Protein AF-A0A9E2Z9H6-F1 (afdb_monomer_lite)

Foldseek 3Di:
DPDAFDWDWPDDDDAWTWIDTPQKIKIFGQDVVVVVQVVVLCVQQPDDDWDFPDDDPRITMTGHGDDDDQDDPPDDGPHDPVVVVVVVVSVVSRVPTDDD

Secondary structure (DSSP, 8-state):
---PPPEEEEEE-SSEEEEEETTEEEEEES-HHHHHHHHHHHHH-SS----EEEEETTEEEEEPPSS--S--TTS-----HHHHHHHHHHHHHHHTSPP-

Sequence (100 aa):
MAAVEQVEVVVAHSERATLRVGDVFLKIDADQTRTDVEVEAMAMAPIPTPEVLWRRPPVLALAALPGTALGRLGQPSTASAAAWAATGTAARILHDAPLP

pLDDT: mean 94.25, std 7.03, range [49.19, 98.56]

Radius of gyration: 15.92 Å; chains: 1; bounding box: 36×34×43 Å

Structure (mmCIF, N/CA/C/O backbone):
data_AF-A0A9E2Z9H6-F1
#
_entry.id   AF-A0A9E2Z9H6-F1
#
loop_
_atom_site.group_PDB
_atom_site.id
_atom_site.type_symbol
_atom_site.label_atom_id
_atom_site.label_a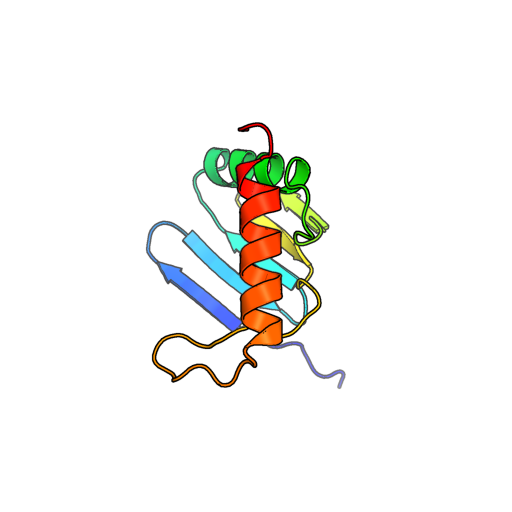lt_id
_atom_site.label_comp_id
_atom_site.label_asym_id
_atom_site.label_entity_id
_atom_site.label_seq_id
_atom_site.pdbx_PDB_ins_code
_atom_site.Cartn_x
_atom_site.Cartn_y
_atom_site.Cartn_z
_atom_site.occupancy
_atom_site.B_iso_or_equiv
_atom_site.auth_seq_id
_atom_site.auth_comp_id
_atom_site.auth_asym_id
_atom_site.auth_atom_id
_atom_site.pdbx_PDB_model_num
ATOM 1 N N . MET A 1 1 ? 5.396 -21.795 24.698 1.00 49.19 1 MET A N 1
ATOM 2 C CA . MET A 1 1 ? 4.630 -20.553 24.465 1.00 49.19 1 MET A CA 1
ATOM 3 C C . MET A 1 1 ? 4.831 -20.182 23.012 1.00 49.19 1 MET A C 1
ATOM 5 O O . MET A 1 1 ? 5.983 -20.056 22.619 1.00 49.19 1 MET A O 1
ATOM 9 N N . ALA A 1 2 ? 3.766 -20.110 22.211 1.00 57.41 2 ALA A N 1
ATOM 10 C CA . ALA A 1 2 ? 3.885 -19.574 20.857 1.00 57.41 2 ALA A CA 1
ATOM 11 C C . ALA A 1 2 ? 4.470 -18.156 20.951 1.00 57.41 2 ALA A C 1
ATOM 13 O O . ALA A 1 2 ? 4.106 -17.412 21.865 1.00 57.41 2 ALA A O 1
ATOM 14 N N . ALA A 1 3 ? 5.419 -17.822 20.077 1.00 73.50 3 ALA A N 1
ATOM 15 C CA . ALA A 1 3 ? 5.948 -16.470 20.003 1.00 73.50 3 ALA A CA 1
ATOM 16 C C . ALA A 1 3 ? 4.778 -15.536 19.673 1.00 73.50 3 ALA A C 1
ATOM 18 O O . ALA A 1 3 ? 4.153 -15.673 18.626 1.00 73.50 3 ALA A O 1
ATOM 19 N N . VAL A 1 4 ? 4.421 -14.665 20.614 1.00 79.44 4 VAL A N 1
ATOM 20 C CA . VAL A 1 4 ? 3.354 -13.684 20.412 1.00 79.44 4 VAL A CA 1
ATOM 21 C C . VAL A 1 4 ? 3.876 -12.662 19.410 1.00 79.44 4 VAL A C 1
ATOM 23 O O . VAL A 1 4 ? 4.970 -12.126 19.607 1.00 79.44 4 VAL A O 1
ATOM 26 N N . GLU A 1 5 ? 3.134 -12.414 18.334 1.00 87.25 5 GLU A N 1
ATOM 27 C CA . GLU A 1 5 ? 3.526 -11.398 17.360 1.00 87.25 5 GLU A CA 1
ATOM 28 C C . GLU A 1 5 ? 3.529 -10.020 18.024 1.00 87.25 5 GLU A C 1
ATOM 30 O O . GLU A 1 5 ? 2.576 -9.635 18.706 1.00 87.25 5 GLU A O 1
ATOM 35 N N . GLN A 1 6 ? 4.630 -9.287 17.857 1.00 91.69 6 GLN A N 1
ATOM 36 C CA . GLN A 1 6 ? 4.733 -7.935 18.386 1.00 91.69 6 GLN A CA 1
ATOM 37 C C . GLN A 1 6 ? 3.867 -6.985 17.562 1.00 91.69 6 GLN A C 1
ATOM 39 O O . GLN A 1 6 ? 3.791 -7.092 16.338 1.00 91.69 6 GLN A O 1
ATOM 44 N N . VAL A 1 7 ? 3.248 -6.033 18.258 1.00 96.50 7 VAL A N 1
ATOM 45 C CA . VAL A 1 7 ? 2.552 -4.910 17.634 1.00 96.50 7 VAL A CA 1
ATOM 46 C C . VAL A 1 7 ? 3.551 -3.772 17.463 1.00 96.50 7 VAL A C 1
ATOM 48 O O . VAL A 1 7 ? 4.039 -3.215 18.446 1.00 96.50 7 VAL A O 1
ATOM 51 N N . GLU A 1 8 ? 3.846 -3.421 16.219 1.00 97.25 8 GLU A N 1
ATOM 52 C CA . GLU A 1 8 ? 4.712 -2.302 15.856 1.00 97.25 8 GLU A CA 1
ATOM 53 C C . GLU A 1 8 ? 3.864 -1.087 15.462 1.00 97.25 8 GLU A C 1
ATOM 55 O O . GLU A 1 8 ? 2.943 -1.185 14.650 1.00 97.25 8 GLU A O 1
ATOM 60 N N . VAL A 1 9 ? 4.188 0.083 16.017 1.00 97.38 9 VAL A N 1
ATOM 61 C CA . VAL A 1 9 ? 3.618 1.363 15.576 1.00 97.38 9 VAL A CA 1
ATOM 62 C C . VAL A 1 9 ? 4.491 1.903 14.446 1.00 97.38 9 VAL A C 1
ATOM 64 O O . VAL A 1 9 ? 5.583 2.405 14.695 1.00 97.38 9 VAL A O 1
ATOM 67 N N . VAL A 1 10 ? 4.009 1.806 13.206 1.00 95.44 10 VAL A N 1
ATOM 68 C CA . VAL A 1 10 ? 4.747 2.259 12.014 1.00 95.44 10 VAL A CA 1
ATOM 69 C C . VAL A 1 10 ? 4.649 3.778 11.870 1.00 95.44 10 VAL A C 1
ATOM 71 O O . VAL A 1 10 ? 5.639 4.456 11.610 1.00 95.44 10 VAL A O 1
ATOM 74 N N . VAL A 1 11 ? 3.442 4.320 12.052 1.00 95.12 11 VAL A N 1
ATOM 75 C CA . VAL A 1 11 ? 3.146 5.760 12.037 1.00 95.12 11 VAL A CA 1
ATOM 76 C C . VAL A 1 11 ? 2.049 6.037 13.058 1.00 95.12 11 VAL A C 1
ATOM 78 O O . VAL A 1 11 ? 1.085 5.279 13.139 1.00 95.12 11 VAL A O 1
ATOM 81 N N . ALA A 1 12 ? 2.156 7.136 13.803 1.00 96.44 12 ALA A N 1
ATOM 82 C CA . ALA A 1 12 ? 1.076 7.631 14.650 1.00 96.44 12 ALA A CA 1
ATOM 83 C C . ALA A 1 12 ? 1.109 9.159 14.730 1.00 96.44 12 ALA A C 1
ATOM 85 O O . ALA A 1 12 ? 2.128 9.751 15.084 1.00 96.44 12 ALA A O 1
ATOM 86 N N . HIS A 1 13 ? -0.016 9.792 14.414 1.00 94.81 13 HIS A N 1
ATOM 87 C CA . HIS A 1 13 ? -0.248 11.216 14.640 1.00 94.81 13 HIS A CA 1
ATOM 88 C C . HIS A 1 13 ? -1.746 11.480 14.848 1.00 94.81 13 HIS A C 1
ATOM 90 O O . HIS A 1 13 ? -2.555 10.557 14.851 1.00 94.81 13 HIS A O 1
ATOM 96 N N . SER A 1 14 ? -2.124 12.745 15.040 1.00 94.31 14 SER A N 1
ATOM 97 C CA . SER A 1 14 ? -3.487 13.144 15.423 1.00 94.31 14 SER A CA 1
ATOM 98 C C . SER A 1 14 ? -4.586 12.768 14.426 1.00 94.31 14 SER A C 1
ATOM 100 O O . SER A 1 14 ? -5.744 12.712 14.820 1.00 94.31 14 SER A O 1
ATOM 102 N N . GLU A 1 15 ? -4.254 12.531 13.156 1.00 92.50 15 GLU A N 1
ATOM 103 C CA . GLU A 1 15 ? -5.257 12.169 12.148 1.00 92.50 15 GLU A CA 1
ATOM 104 C C . GLU A 1 15 ? -5.396 10.660 11.947 1.00 92.50 15 GLU A C 1
ATOM 106 O O . GLU A 1 15 ? -6.490 10.189 11.652 1.00 92.50 15 GLU A O 1
ATOM 111 N N . ARG A 1 16 ? -4.290 9.908 12.035 1.00 95.88 16 ARG A N 1
ATOM 112 C CA . ARG A 1 16 ? -4.257 8.485 11.682 1.00 95.88 16 ARG A CA 1
ATOM 113 C C . ARG A 1 16 ? -3.082 7.756 12.320 1.00 95.88 16 ARG A C 1
ATOM 115 O O . ARG A 1 16 ? -2.069 8.358 12.693 1.00 95.88 16 ARG A O 1
ATOM 122 N N . ALA A 1 17 ? -3.210 6.439 12.382 1.00 97.88 17 ALA A N 1
ATOM 123 C CA . ALA A 1 17 ? -2.146 5.546 12.812 1.00 97.88 17 ALA A CA 1
ATOM 124 C C . ALA A 1 17 ? -2.066 4.314 11.908 1.00 97.88 17 ALA A C 1
ATOM 126 O O . ALA A 1 17 ? -3.083 3.820 11.427 1.00 97.88 17 ALA A O 1
ATOM 127 N N . THR A 1 18 ? -0.855 3.798 11.720 1.00 97.94 18 THR A N 1
ATOM 128 C CA . THR A 1 18 ? -0.609 2.513 11.066 1.00 97.94 18 THR A CA 1
ATOM 129 C C . THR A 1 18 ? 0.105 1.597 12.042 1.00 97.94 18 THR A C 1
ATOM 131 O O . THR A 1 18 ? 1.190 1.928 12.528 1.00 97.94 18 THR A O 1
ATOM 134 N N . LEU A 1 19 ? -0.493 0.440 12.308 1.00 98.12 19 LEU A N 1
ATOM 135 C CA . LEU A 1 19 ? 0.100 -0.628 13.106 1.00 98.12 19 LEU A CA 1
ATOM 136 C C . LEU A 1 19 ? 0.525 -1.778 12.197 1.00 98.12 19 LEU A C 1
ATOM 138 O O . LEU A 1 19 ? -0.114 -2.023 11.1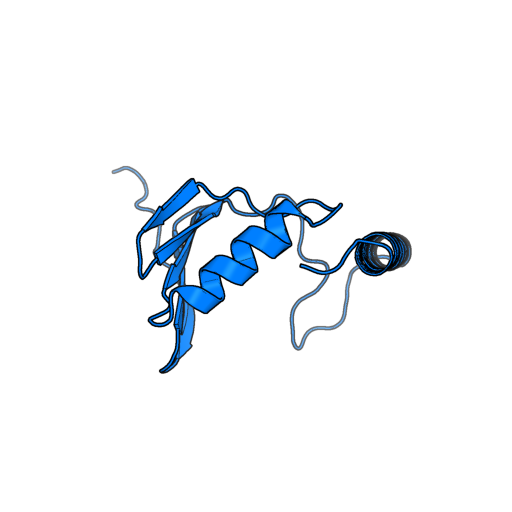74 1.00 98.12 19 LEU A O 1
ATOM 142 N N . ARG A 1 20 ? 1.559 -2.512 12.594 1.00 97.69 20 ARG A N 1
ATOM 143 C CA . ARG A 1 20 ? 1.943 -3.787 11.990 1.00 97.69 20 ARG A CA 1
ATOM 144 C C . ARG A 1 20 ? 1.891 -4.887 13.047 1.00 97.69 20 ARG A C 1
ATOM 146 O O . ARG A 1 20 ? 2.404 -4.707 14.148 1.00 97.69 20 ARG A O 1
ATOM 153 N N . VAL A 1 21 ? 1.281 -6.017 12.705 1.00 97.06 21 VAL A N 1
ATOM 154 C CA . VAL A 1 21 ? 1.267 -7.245 13.512 1.00 97.06 21 VAL A CA 1
ATOM 155 C C . VAL A 1 21 ? 1.606 -8.396 12.574 1.00 97.06 21 VAL A C 1
ATOM 157 O O . VAL A 1 21 ? 0.833 -8.682 11.661 1.00 97.06 21 VAL A O 1
ATOM 160 N N . GLY A 1 22 ? 2.804 -8.967 12.721 1.00 95.06 22 GLY A N 1
ATOM 161 C CA . GLY A 1 22 ? 3.313 -9.965 11.777 1.00 95.06 22 GLY A CA 1
ATOM 162 C C . GLY A 1 22 ? 3.352 -9.414 10.349 1.00 95.06 22 GLY A C 1
ATOM 163 O O . GLY A 1 22 ? 4.036 -8.424 10.077 1.00 95.06 22 GLY A O 1
ATOM 164 N N . ASP A 1 23 ? 2.583 -10.025 9.450 1.00 95.12 23 ASP A N 1
ATOM 165 C CA . ASP A 1 23 ? 2.440 -9.613 8.047 1.00 95.12 23 ASP A CA 1
ATOM 166 C C . ASP A 1 23 ? 1.120 -8.883 7.757 1.00 95.12 23 ASP A C 1
ATOM 168 O O . ASP A 1 23 ? 0.698 -8.779 6.608 1.00 95.12 23 ASP A O 1
ATOM 172 N N . VAL A 1 24 ? 0.466 -8.345 8.788 1.00 97.88 24 VAL A N 1
ATOM 173 C CA . VAL A 1 24 ? -0.753 -7.539 8.658 1.00 97.88 24 VAL A CA 1
ATOM 174 C C . VAL A 1 24 ? -0.466 -6.089 9.020 1.00 97.88 24 VAL A C 1
ATOM 176 O O . VAL A 1 24 ? 0.114 -5.795 10.066 1.00 97.88 24 VAL A O 1
ATOM 179 N N . PHE A 1 25 ? -0.932 -5.173 8.176 1.00 98.25 25 PHE A N 1
ATOM 180 C CA . PHE A 1 25 ? -0.941 -3.739 8.438 1.00 98.25 25 PHE A CA 1
ATOM 181 C C . PHE A 1 25 ? -2.364 -3.272 8.734 1.00 98.25 25 PHE A C 1
ATOM 183 O O . PHE A 1 25 ? -3.287 -3.557 7.975 1.00 98.25 25 PHE A O 1
ATOM 190 N N . LEU A 1 26 ? -2.540 -2.527 9.824 1.00 98.31 26 LEU A N 1
ATOM 191 C CA . LEU A 1 26 ? -3.808 -1.912 10.211 1.00 98.31 26 LEU A CA 1
ATOM 192 C C . LEU A 1 26 ? -3.692 -0.401 10.062 1.00 98.31 26 LEU A C 1
ATOM 194 O O . LEU A 1 26 ? -2.950 0.233 10.810 1.00 98.31 26 LEU A O 1
ATOM 198 N N . LYS A 1 27 ? -4.436 0.173 9.120 1.00 98.12 27 LYS A N 1
ATOM 199 C CA . LYS A 1 27 ? -4.570 1.621 8.955 1.00 98.12 27 LYS A CA 1
ATOM 200 C C . LYS A 1 27 ? -5.818 2.086 9.690 1.00 98.12 27 LYS A C 1
ATOM 202 O O . LYS A 1 27 ? -6.919 1.670 9.346 1.00 98.12 27 LYS A O 1
ATOM 207 N N . ILE A 1 28 ? -5.634 2.922 10.702 1.00 98.00 28 ILE A N 1
ATOM 208 C CA . ILE A 1 28 ? -6.696 3.509 11.519 1.00 98.00 28 ILE A CA 1
ATOM 209 C C . ILE A 1 28 ? -6.851 4.965 11.092 1.00 98.00 28 ILE A C 1
ATOM 211 O O . ILE A 1 28 ? -5.932 5.758 11.300 1.00 98.00 28 ILE A O 1
ATOM 215 N N . ASP A 1 29 ? -7.997 5.310 10.515 1.00 96.94 29 ASP A N 1
ATOM 216 C CA . ASP A 1 29 ? -8.321 6.669 10.074 1.00 96.94 29 ASP A CA 1
ATOM 217 C C . ASP A 1 29 ? -9.757 7.014 10.492 1.00 96.94 29 ASP A C 1
ATOM 219 O O . ASP A 1 29 ? -10.682 6.223 10.304 1.00 96.94 29 ASP A O 1
ATOM 223 N N . ALA A 1 30 ? -9.946 8.184 11.107 1.00 94.69 30 ALA A N 1
ATOM 224 C CA . ALA A 1 30 ? -11.267 8.637 11.542 1.00 94.69 30 ALA A CA 1
ATOM 225 C C . ALA A 1 30 ? -12.165 9.041 10.360 1.00 94.69 30 ALA A C 1
ATOM 227 O O . ALA A 1 30 ? -13.390 9.038 10.491 1.00 94.69 30 ALA A O 1
ATOM 228 N N . ASP A 1 31 ? -11.566 9.377 9.216 1.00 95.56 31 ASP A N 1
ATOM 229 C CA . ASP A 1 31 ? -12.265 9.728 7.990 1.00 95.56 31 ASP A CA 1
ATOM 230 C C . ASP A 1 31 ? -12.297 8.528 7.033 1.00 95.56 31 ASP A C 1
ATOM 232 O O . ASP A 1 31 ? -11.351 8.228 6.298 1.00 95.56 31 ASP A O 1
ATOM 236 N N . GLN A 1 32 ? -13.438 7.841 7.033 1.00 94.31 32 GLN A N 1
ATOM 237 C CA . GLN A 1 32 ? -13.668 6.654 6.217 1.00 94.31 32 GLN A CA 1
ATOM 238 C C . GLN A 1 32 ? -13.479 6.935 4.716 1.00 94.31 32 GLN A C 1
ATOM 240 O O . GLN A 1 32 ? -12.919 6.092 4.016 1.00 94.31 32 GLN A O 1
ATOM 245 N N . THR A 1 33 ? -13.819 8.138 4.242 1.00 95.62 33 THR A N 1
ATOM 246 C CA . THR A 1 33 ? -13.742 8.486 2.813 1.00 95.62 33 THR A CA 1
ATOM 247 C C . THR A 1 33 ? -12.319 8.389 2.256 1.00 95.62 33 THR A C 1
ATOM 249 O O . THR A 1 3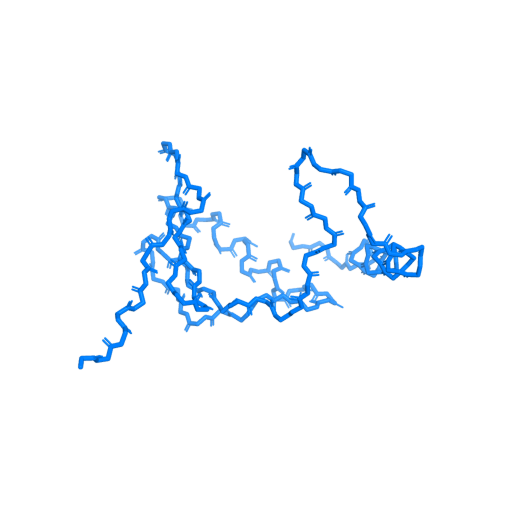3 ? -12.122 8.017 1.102 1.00 95.62 33 THR A O 1
ATOM 252 N N . ARG A 1 34 ? -11.298 8.624 3.091 1.00 95.25 34 ARG A N 1
ATOM 253 C CA . ARG A 1 34 ? -9.885 8.505 2.698 1.00 95.25 34 ARG A CA 1
ATOM 254 C C . ARG A 1 34 ? -9.494 7.061 2.404 1.00 95.25 34 ARG A C 1
ATOM 256 O O . ARG A 1 34 ? -8.780 6.800 1.441 1.00 95.25 34 ARG A O 1
ATOM 263 N N . THR A 1 35 ? -9.969 6.122 3.223 1.00 95.56 35 THR A N 1
ATOM 264 C CA . THR A 1 35 ? -9.695 4.687 3.021 1.00 95.56 35 THR A CA 1
ATOM 265 C C . THR A 1 35 ? -10.616 4.055 1.975 1.00 95.56 35 THR A C 1
ATOM 267 O O . THR A 1 35 ? -10.275 3.011 1.429 1.00 95.56 35 THR A O 1
ATOM 270 N N . ASP A 1 36 ? -11.759 4.677 1.660 1.00 94.94 36 ASP A N 1
ATOM 271 C CA . ASP A 1 36 ? -12.563 4.348 0.476 1.00 94.94 36 ASP A CA 1
ATOM 272 C C . ASP A 1 36 ? -11.783 4.614 -0.812 1.00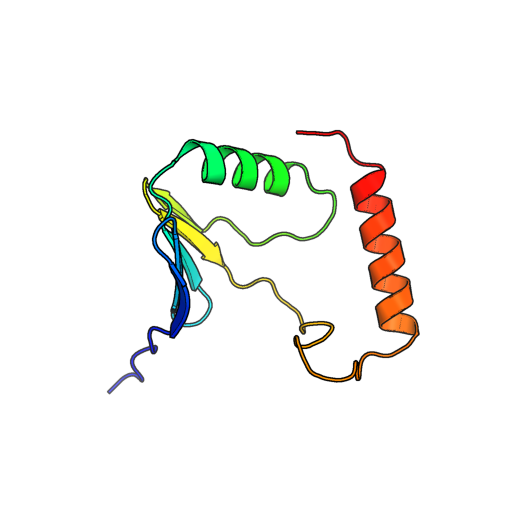 94.94 36 ASP A C 1
ATOM 274 O O . ASP A 1 36 ? -11.546 3.680 -1.577 1.00 94.94 36 ASP A O 1
ATOM 278 N N . VAL A 1 37 ? -11.316 5.856 -0.989 1.00 95.88 37 VAL A N 1
ATOM 279 C CA . VAL A 1 37 ? -10.539 6.275 -2.168 1.00 95.88 37 VAL A CA 1
ATOM 280 C C . VAL A 1 37 ? -9.260 5.450 -2.313 1.00 95.88 37 VAL A C 1
ATOM 282 O O . VAL A 1 37 ? -8.887 5.070 -3.418 1.00 95.88 37 VAL A O 1
ATOM 285 N N . GLU A 1 38 ? -8.587 5.131 -1.205 1.00 95.62 38 GLU A N 1
ATOM 286 C CA . GLU A 1 38 ? -7.397 4.278 -1.241 1.00 95.62 38 GLU A CA 1
ATOM 287 C C . GLU A 1 38 ? -7.696 2.874 -1.782 1.00 95.62 38 GLU A C 1
ATOM 289 O O . GLU A 1 38 ? -6.957 2.377 -2.628 1.00 95.62 38 GLU A O 1
ATOM 294 N N . VAL A 1 39 ? -8.774 2.238 -1.317 1.00 96.75 39 VAL A N 1
ATOM 295 C CA . VAL A 1 39 ? -9.154 0.889 -1.763 1.00 96.75 39 VAL A CA 1
ATOM 296 C C . VAL A 1 39 ? -9.578 0.893 -3.233 1.00 96.75 39 VAL A C 1
ATOM 298 O O . VAL A 1 39 ? -9.215 -0.024 -3.966 1.00 96.75 39 VAL A O 1
ATOM 301 N N . GLU A 1 40 ? -10.300 1.923 -3.678 1.00 96.00 40 GLU A N 1
ATOM 302 C CA . GLU A 1 40 ? -10.673 2.096 -5.086 1.00 96.00 40 GLU A CA 1
ATOM 303 C C . GLU A 1 40 ? -9.438 2.276 -5.977 1.00 96.00 40 GLU A C 1
ATOM 305 O O . GLU A 1 40 ? -9.261 1.541 -6.950 1.00 96.00 40 GLU A O 1
ATOM 310 N N . ALA A 1 41 ? -8.515 3.159 -5.585 1.00 95.75 41 ALA A N 1
ATOM 311 C CA . ALA A 1 41 ? -7.260 3.358 -6.300 1.00 95.75 41 ALA A CA 1
ATOM 312 C C . ALA A 1 41 ? -6.415 2.074 -6.356 1.00 95.75 41 ALA A C 1
ATOM 314 O O . ALA A 1 41 ? -5.838 1.761 -7.397 1.00 95.75 41 ALA A O 1
ATOM 315 N N . MET A 1 42 ? -6.366 1.300 -5.264 1.00 96.00 42 MET A N 1
ATOM 316 C CA . MET A 1 42 ? -5.685 0.003 -5.240 1.00 96.00 42 MET A CA 1
ATOM 317 C C . MET A 1 42 ? -6.321 -1.001 -6.207 1.00 96.00 42 MET A C 1
ATOM 319 O O . MET A 1 42 ? -5.600 -1.710 -6.901 1.00 96.00 42 MET A O 1
ATOM 323 N N . ALA A 1 43 ? -7.653 -1.044 -6.288 1.00 94.81 43 ALA A N 1
ATOM 324 C CA . ALA A 1 43 ? -8.367 -1.945 -7.191 1.00 94.81 43 ALA A CA 1
ATOM 325 C C . ALA A 1 43 ? -8.164 -1.591 -8.676 1.00 94.81 43 ALA A C 1
ATOM 327 O O . ALA A 1 43 ? -8.221 -2.474 -9.532 1.00 94.81 43 ALA A O 1
ATOM 328 N N . MET A 1 44 ? -7.924 -0.314 -8.982 1.00 94.81 44 MET A N 1
ATOM 329 C CA . MET A 1 44 ? -7.678 0.174 -10.342 1.00 94.81 44 MET A CA 1
ATOM 330 C C . MET A 1 44 ? -6.210 0.0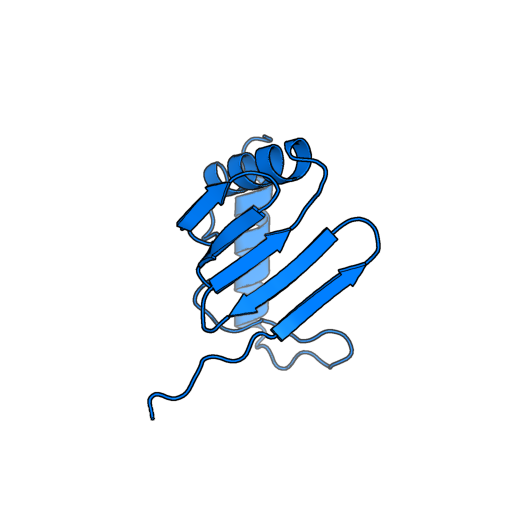86 -10.772 1.00 94.81 44 MET A C 1
ATOM 332 O O . MET A 1 44 ? -5.920 0.118 -11.970 1.00 94.81 44 MET A O 1
ATOM 336 N N . ALA A 1 45 ? -5.276 -0.005 -9.823 1.00 95.69 45 ALA A N 1
ATOM 337 C CA . ALA A 1 45 ? -3.851 0.042 -10.111 1.00 95.69 45 ALA A CA 1
ATOM 338 C C . ALA A 1 45 ? -3.404 -1.158 -10.980 1.00 95.69 45 ALA A C 1
ATOM 340 O O . ALA A 1 45 ? -3.558 -2.312 -10.579 1.00 95.69 45 ALA A O 1
ATOM 341 N N . PRO A 1 46 ? -2.755 -0.929 -12.138 1.00 95.81 46 PRO A N 1
ATOM 342 C CA . PRO A 1 46 ? -2.251 -1.994 -13.018 1.00 95.81 46 PRO A CA 1
ATOM 343 C C . PRO A 1 46 ? -0.918 -2.602 -12.538 1.00 95.81 46 PRO A C 1
ATOM 345 O O . PRO A 1 46 ? -0.134 -3.128 -13.329 1.00 95.81 46 PRO A O 1
ATOM 348 N N . ILE A 1 47 ? -0.623 -2.490 -11.244 1.00 94.94 47 ILE A N 1
ATOM 349 C CA . ILE A 1 47 ? 0.593 -2.981 -10.594 1.00 94.94 47 ILE A CA 1
ATOM 350 C C . ILE A 1 47 ? 0.215 -3.642 -9.262 1.00 94.94 47 ILE A C 1
ATOM 352 O O . ILE A 1 47 ? -0.830 -3.310 -8.708 1.00 94.94 47 ILE A O 1
ATOM 356 N N . PRO A 1 48 ? 1.037 -4.556 -8.716 1.00 95.56 48 PRO A N 1
ATOM 357 C CA . PRO A 1 48 ? 0.713 -5.214 -7.455 1.00 95.56 48 PRO A CA 1
ATOM 358 C C . PRO A 1 48 ? 0.487 -4.218 -6.310 1.00 95.56 48 PRO A C 1
ATOM 360 O O . PRO A 1 48 ? 1.364 -3.413 -5.992 1.00 95.56 48 PRO A O 1
ATOM 363 N N . THR A 1 49 ? -0.668 -4.327 -5.658 1.00 96.75 49 THR A N 1
ATOM 364 C CA . THR A 1 49 ? -1.008 -3.632 -4.411 1.00 96.75 49 THR A CA 1
ATOM 365 C C . THR A 1 49 ? -1.238 -4.646 -3.289 1.00 96.75 49 THR A C 1
ATOM 367 O O . THR A 1 49 ? -1.449 -5.828 -3.568 1.00 96.75 49 THR A O 1
ATOM 370 N N . PRO A 1 50 ? -1.195 -4.227 -2.011 1.00 97.75 50 PRO A N 1
ATOM 371 C CA . PRO A 1 50 ? -1.575 -5.090 -0.896 1.00 97.75 50 PRO A CA 1
ATOM 372 C C . PRO A 1 50 ? -2.970 -5.710 -1.064 1.00 97.75 50 PRO A C 1
ATOM 374 O O . PRO A 1 50 ? -3.882 -5.061 -1.577 1.00 97.75 50 PRO A O 1
ATOM 377 N N . GLU A 1 51 ? -3.156 -6.937 -0.575 1.00 97.75 51 GLU A N 1
ATOM 378 C CA . GLU A 1 51 ? -4.485 -7.542 -0.448 1.00 97.75 51 GLU A CA 1
ATOM 379 C C . GLU A 1 51 ? -5.263 -6.867 0.689 1.00 97.75 51 GLU A C 1
ATOM 381 O O . GLU A 1 51 ? -4.729 -6.678 1.785 1.00 97.75 51 GLU A O 1
ATOM 386 N N . VAL A 1 52 ? -6.533 -6.534 0.446 1.00 98.25 52 VAL A N 1
ATOM 387 C CA . VAL A 1 52 ? -7.452 -6.068 1.492 1.00 98.25 52 VAL A CA 1
ATOM 388 C C . VAL A 1 52 ? -8.008 -7.281 2.233 1.00 98.25 52 VAL A C 1
ATOM 390 O O . VAL A 1 52 ? -8.860 -7.992 1.710 1.00 98.25 52 VAL A O 1
ATOM 393 N N . LEU A 1 53 ? -7.557 -7.496 3.469 1.00 98.38 53 LEU A N 1
ATOM 394 C CA . LEU A 1 53 ? -7.998 -8.625 4.297 1.00 98.38 53 LEU A CA 1
ATOM 395 C C . LEU A 1 53 ? -9.402 -8.393 4.855 1.00 98.38 53 LEU A C 1
ATOM 397 O O . LEU A 1 53 ? -10.247 -9.285 4.863 1.00 98.38 53 LEU A O 1
ATOM 401 N N . TRP A 1 54 ? -9.643 -7.181 5.353 1.00 98.06 54 TRP A N 1
ATOM 402 C CA . TRP A 1 54 ? -10.957 -6.731 5.788 1.00 98.06 54 TRP A CA 1
ATOM 403 C C . TRP A 1 54 ? -10.994 -5.208 5.893 1.00 98.06 54 TRP A C 1
ATOM 405 O O . TRP A 1 54 ? -9.971 -4.534 6.034 1.00 98.06 54 TRP A O 1
ATOM 415 N N . ARG A 1 55 ? -12.209 -4.662 5.863 1.00 96.12 55 ARG A N 1
ATOM 416 C CA . ARG A 1 55 ? -12.466 -3.232 6.015 1.00 96.12 55 ARG A CA 1
ATOM 417 C C . ARG A 1 55 ? -13.642 -3.023 6.953 1.00 96.12 55 ARG A C 1
ATOM 419 O O . ARG A 1 55 ? -14.763 -3.431 6.656 1.00 96.12 55 ARG A O 1
ATOM 426 N N . ARG A 1 56 ? -13.378 -2.411 8.104 1.00 96.12 56 ARG A N 1
ATOM 427 C CA . ARG A 1 56 ? -14.393 -2.084 9.106 1.00 96.12 56 ARG A CA 1
ATOM 428 C C . ARG A 1 56 ? -14.035 -0.737 9.727 1.00 96.12 56 ARG A C 1
ATOM 430 O O . ARG A 1 56 ? -13.092 -0.714 10.517 1.00 96.12 56 ARG A O 1
ATOM 437 N N . PRO A 1 57 ? -14.779 0.348 9.429 1.00 95.25 57 PRO A N 1
ATOM 438 C CA . PRO A 1 57 ? -14.484 1.672 9.966 1.00 95.25 57 PRO A CA 1
ATOM 439 C C . PRO A 1 57 ? -14.255 1.627 11.489 1.00 95.25 57 PRO A C 1
ATOM 441 O O . PRO A 1 57 ? -15.043 0.980 12.192 1.00 95.25 57 PRO A O 1
ATOM 444 N N . PRO A 1 58 ? -13.192 2.269 12.013 1.00 95.69 58 PRO A N 1
ATOM 445 C CA . PRO A 1 58 ? -12.244 3.163 11.324 1.00 95.69 58 PRO A CA 1
ATOM 446 C C . PRO A 1 58 ? -10.998 2.460 10.740 1.00 95.69 58 PRO A C 1
ATOM 448 O O . PRO A 1 58 ? -9.979 3.106 10.506 1.00 95.69 58 PRO A O 1
ATOM 451 N N . VAL A 1 59 ? -11.018 1.133 10.585 1.00 98.06 59 VAL A N 1
ATOM 452 C CA . VAL A 1 59 ? -9.821 0.333 10.293 1.00 98.06 59 VAL A CA 1
ATOM 453 C C . VAL A 1 59 ? -9.888 -0.357 8.928 1.00 98.06 59 VAL A C 1
ATOM 455 O O . VAL A 1 59 ? -10.847 -1.061 8.597 1.00 98.06 59 VAL A O 1
ATOM 458 N N . LEU A 1 60 ? -8.815 -0.195 8.156 1.00 98.50 60 LEU A N 1
ATOM 459 C CA . LEU A 1 60 ? -8.507 -0.957 6.949 1.00 98.50 60 LEU A CA 1
ATOM 460 C C . LEU A 1 60 ? -7.342 -1.907 7.252 1.00 98.50 60 LEU A C 1
ATOM 462 O O . LEU A 1 60 ? -6.277 -1.456 7.677 1.00 98.50 60 LEU A O 1
ATOM 466 N N . ALA A 1 61 ? -7.538 -3.207 7.031 1.00 98.44 61 ALA A N 1
ATOM 467 C CA . ALA A 1 61 ? -6.499 -4.214 7.207 1.00 98.44 61 ALA A CA 1
ATOM 468 C C . ALA A 1 61 ? -5.972 -4.713 5.865 1.00 98.44 61 ALA A C 1
ATOM 470 O O . ALA A 1 61 ? -6.741 -5.152 5.007 1.00 98.44 61 ALA A O 1
ATOM 471 N N . LEU A 1 62 ? -4.651 -4.676 5.720 1.00 98.56 62 LEU A N 1
ATOM 472 C CA . LEU A 1 62 ? -3.933 -5.041 4.508 1.00 98.56 62 LEU A CA 1
ATOM 473 C C . LEU A 1 62 ? -2.915 -6.144 4.799 1.00 98.56 62 LEU A C 1
ATOM 475 O O . LEU A 1 62 ? -2.255 -6.121 5.840 1.00 98.56 62 LEU A O 1
ATOM 479 N N . ALA A 1 63 ? -2.749 -7.074 3.865 1.00 98.12 63 ALA A N 1
ATOM 480 C CA . ALA A 1 63 ? -1.619 -7.996 3.883 1.00 98.12 63 ALA A CA 1
ATOM 481 C C . ALA A 1 63 ? -0.313 -7.254 3.556 1.00 98.12 63 ALA A C 1
ATOM 483 O O . ALA A 1 63 ? -0.305 -6.268 2.816 1.00 98.12 63 ALA A O 1
ATOM 484 N N . ALA A 1 64 ? 0.816 -7.735 4.068 1.00 96.62 64 ALA A N 1
ATOM 485 C CA . ALA A 1 64 ? 2.125 -7.252 3.659 1.00 96.62 64 ALA A CA 1
ATOM 486 C C . ALA A 1 64 ? 2.320 -7.484 2.154 1.00 96.62 64 ALA A C 1
ATOM 488 O O . ALA A 1 64 ? 2.131 -8.594 1.655 1.00 96.62 64 ALA A O 1
ATOM 489 N N . LEU A 1 65 ? 2.724 -6.439 1.426 1.00 95.62 65 LEU A N 1
ATOM 490 C CA . LEU A 1 65 ? 3.062 -6.574 0.013 1.00 95.62 65 LEU A CA 1
ATOM 491 C C . LEU A 1 65 ? 4.366 -7.379 -0.122 1.00 95.62 65 LEU A C 1
ATOM 493 O O . LEU A 1 65 ? 5.383 -6.961 0.445 1.00 95.62 65 LEU A O 1
ATOM 497 N N . PRO A 1 66 ? 4.383 -8.494 -0.872 1.00 93.81 66 PRO A N 1
ATOM 498 C CA . PRO A 1 66 ? 5.602 -9.260 -1.073 1.00 93.81 66 PRO A CA 1
ATOM 499 C C . PRO A 1 66 ? 6.668 -8.442 -1.804 1.00 93.81 66 PRO A C 1
ATOM 501 O O . PRO A 1 66 ? 6.385 -7.757 -2.786 1.00 93.81 66 PRO A O 1
ATOM 504 N N . GLY A 1 67 ? 7.915 -8.558 -1.356 1.00 92.88 67 GLY A N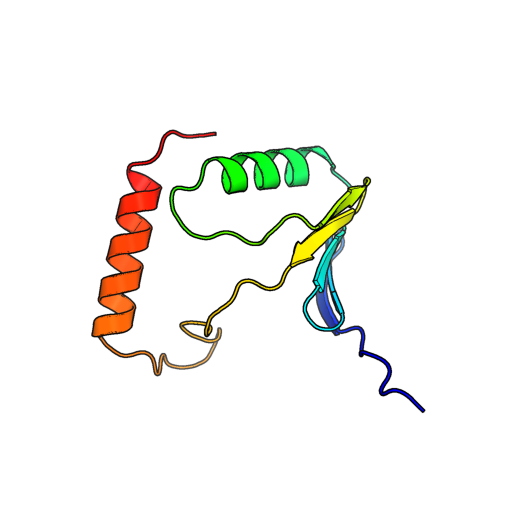 1
ATOM 505 C CA . GLY A 1 67 ? 9.063 -7.930 -2.002 1.00 92.88 67 GLY A CA 1
ATOM 506 C C . GLY A 1 67 ? 10.027 -7.293 -1.012 1.00 92.88 67 GLY A C 1
ATOM 507 O O . GLY A 1 67 ? 9.898 -7.426 0.205 1.00 92.88 67 GLY A O 1
ATOM 508 N N . THR A 1 68 ? 11.011 -6.587 -1.559 1.00 91.56 68 THR A N 1
ATOM 509 C CA . THR A 1 68 ? 12.037 -5.885 -0.785 1.00 91.56 68 THR A CA 1
ATOM 510 C C . THR A 1 68 ? 11.926 -4.395 -1.058 1.00 91.56 68 THR A C 1
ATOM 512 O O . THR A 1 68 ? 11.888 -3.978 -2.215 1.00 91.56 68 THR A O 1
ATOM 515 N N . ALA A 1 69 ? 11.900 -3.585 0.002 1.00 92.31 69 ALA A N 1
ATOM 516 C CA . ALA A 1 69 ? 11.898 -2.134 -0.130 1.00 92.31 69 ALA A CA 1
ATOM 517 C C . ALA A 1 69 ? 13.108 -1.662 -0.956 1.00 92.31 69 ALA A C 1
ATOM 519 O O . ALA A 1 69 ? 14.249 -2.017 -0.657 1.00 92.31 69 ALA A O 1
ATOM 520 N N . LEU A 1 70 ? 12.852 -0.833 -1.972 1.00 93.19 70 LEU A N 1
ATOM 521 C CA . LEU A 1 70 ? 13.874 -0.308 -2.886 1.00 93.19 70 LEU A CA 1
ATOM 522 C C . LEU A 1 70 ? 14.913 0.579 -2.173 1.00 93.19 70 LEU A C 1
ATOM 524 O O . LEU A 1 70 ? 16.053 0.690 -2.616 1.00 93.19 70 LEU A O 1
ATOM 528 N N . GLY A 1 71 ? 14.530 1.199 -1.056 1.00 91.44 71 GLY A N 1
ATOM 529 C CA . GLY A 1 71 ? 15.402 2.024 -0.227 1.00 91.44 71 GLY A CA 1
ATOM 530 C C . GLY A 1 71 ? 14.782 2.325 1.136 1.00 91.44 71 GLY A C 1
ATOM 531 O O . GLY A 1 71 ? 13.624 1.997 1.395 1.00 91.44 71 GLY A O 1
ATOM 532 N N . ARG A 1 72 ? 15.565 2.955 2.017 1.00 91.25 72 ARG A N 1
ATOM 533 C CA . ARG A 1 72 ? 15.114 3.447 3.327 1.00 91.25 72 ARG A CA 1
ATOM 534 C C . ARG A 1 72 ? 15.348 4.949 3.408 1.00 91.25 72 ARG A C 1
ATOM 536 O O . ARG A 1 72 ? 16.396 5.433 2.988 1.00 91.25 72 ARG A O 1
ATOM 543 N N . LEU A 1 73 ? 14.380 5.678 3.956 1.00 89.69 73 LEU A N 1
ATOM 544 C CA . LEU A 1 73 ? 14.492 7.125 4.120 1.00 89.69 73 LEU A CA 1
ATOM 545 C C . LEU A 1 73 ? 15.724 7.481 4.969 1.00 89.69 73 LEU A C 1
ATOM 547 O O . LEU A 1 73 ? 15.991 6.842 5.986 1.00 89.69 73 LEU A O 1
ATOM 551 N N . GLY A 1 74 ? 16.473 8.497 4.537 1.00 94.19 74 GLY A N 1
ATOM 552 C CA . GLY A 1 74 ? 17.691 8.950 5.214 1.00 94.19 74 GLY A CA 1
ATOM 553 C C . GLY A 1 74 ? 18.922 8.064 4.993 1.00 94.19 74 GLY A C 1
ATOM 554 O O . GLY A 1 74 ? 19.965 8.339 5.577 1.00 94.19 74 GLY A O 1
ATOM 555 N N . GLN A 1 75 ? 18.827 7.022 4.160 1.00 94.56 75 GLN A N 1
ATOM 556 C CA . GLN A 1 75 ? 19.942 6.137 3.817 1.00 94.56 75 GLN A CA 1
ATOM 557 C C . GLN A 1 75 ? 20.263 6.218 2.316 1.00 94.56 75 GLN A C 1
ATOM 559 O O . GLN A 1 75 ? 19.343 6.359 1.504 1.00 94.56 75 GLN A O 1
ATOM 564 N N . PRO A 1 76 ? 21.542 6.093 1.910 1.00 93.69 76 PRO A N 1
ATOM 565 C CA . PRO A 1 76 ? 21.892 5.923 0.504 1.00 93.69 76 PRO A CA 1
ATOM 566 C C . PRO A 1 76 ? 21.219 4.681 -0.100 1.00 93.69 76 PRO A C 1
ATOM 568 O O . PRO A 1 76 ? 21.105 3.641 0.550 1.00 93.69 76 PRO A O 1
ATOM 571 N N . SER A 1 77 ? 20.800 4.770 -1.365 1.00 92.25 77 SER A N 1
ATOM 572 C CA . SER A 1 77 ? 20.244 3.623 -2.092 1.00 92.25 77 SER A CA 1
ATOM 573 C C . SER A 1 77 ? 21.322 2.569 -2.353 1.00 92.25 77 SER A C 1
ATOM 575 O O . SER A 1 77 ? 22.333 2.865 -2.986 1.00 92.25 77 SER A O 1
ATOM 577 N N . THR A 1 78 ? 21.056 1.321 -1.965 1.00 93.75 78 THR A N 1
ATOM 578 C CA . THR A 1 78 ? 21.861 0.141 -2.334 1.00 93.75 78 THR A CA 1
ATOM 579 C C . THR A 1 78 ? 21.264 -0.648 -3.505 1.00 93.75 78 THR A C 1
ATOM 581 O O . THR A 1 78 ? 21.854 -1.632 -3.950 1.00 93.75 78 THR A O 1
ATOM 584 N N . ALA A 1 79 ? 20.098 -0.235 -4.018 1.00 95.25 79 ALA A N 1
ATOM 585 C CA . ALA A 1 79 ? 19.437 -0.885 -5.143 1.00 95.25 79 ALA A CA 1
ATOM 586 C C . ALA A 1 79 ? 20.229 -0.727 -6.452 1.00 95.25 79 ALA A C 1
ATOM 588 O O . ALA A 1 79 ? 20.847 0.306 -6.713 1.00 95.25 79 ALA A O 1
ATOM 589 N N . SER A 1 80 ? 20.183 -1.762 -7.292 1.00 96.19 80 SER A N 1
ATOM 590 C CA . SER A 1 80 ? 20.882 -1.785 -8.578 1.00 96.19 80 SER A CA 1
ATOM 591 C C . SER A 1 80 ? 20.238 -0.847 -9.604 1.00 96.19 80 SER A C 1
ATOM 593 O O . SER A 1 80 ? 19.054 -0.513 -9.522 1.00 96.19 80 SER A O 1
ATOM 595 N N . ALA A 1 81 ? 20.997 -0.478 -10.640 1.00 97.00 81 ALA A N 1
ATOM 596 C CA . ALA A 1 81 ? 20.463 0.288 -11.768 1.00 97.00 81 ALA A CA 1
ATOM 597 C C . ALA A 1 81 ? 19.278 -0.425 -12.453 1.00 97.00 81 ALA A C 1
ATOM 599 O O . ALA A 1 81 ? 18.315 0.222 -12.856 1.00 97.00 81 ALA A O 1
ATOM 600 N N . ALA A 1 82 ? 19.315 -1.760 -12.531 1.00 97.50 82 ALA A N 1
ATOM 601 C CA . ALA A 1 82 ? 18.222 -2.556 -13.085 1.00 97.50 82 ALA A CA 1
ATOM 602 C C . ALA A 1 82 ? 16.940 -2.458 -12.239 1.00 97.50 82 ALA A C 1
ATOM 604 O O . ALA A 1 82 ? 15.854 -2.326 -12.799 1.00 97.50 82 ALA A O 1
ATOM 605 N N . ALA A 1 83 ? 17.058 -2.459 -10.905 1.00 96.38 83 ALA A N 1
ATOM 606 C CA . ALA A 1 83 ? 15.911 -2.270 -10.018 1.00 96.38 83 ALA A CA 1
ATOM 607 C C . ALA A 1 83 ? 15.271 -0.887 -10.226 1.00 96.38 83 ALA A C 1
ATOM 609 O O . ALA A 1 83 ? 14.057 -0.785 -10.370 1.00 96.38 83 ALA A O 1
ATOM 610 N N . TRP A 1 84 ? 16.082 0.166 -10.351 1.00 96.56 84 TRP A N 1
ATOM 611 C CA . TRP A 1 84 ? 15.583 1.512 -10.651 1.00 96.56 84 TRP A CA 1
ATOM 612 C C . TRP A 1 84 ? 14.937 1.629 -12.040 1.00 96.56 84 TRP A C 1
ATOM 614 O O . TRP A 1 84 ? 13.916 2.303 -12.184 1.00 96.56 84 TRP A O 1
ATOM 624 N N . ALA A 1 85 ? 15.467 0.936 -13.052 1.00 98.06 85 ALA A N 1
ATOM 625 C CA . ALA A 1 85 ? 14.844 0.873 -14.376 1.00 98.06 85 ALA A CA 1
ATOM 626 C C . ALA A 1 85 ? 13.473 0.163 -14.344 1.00 98.06 85 ALA A C 1
ATOM 628 O O . ALA A 1 85 ? 12.526 0.609 -15.002 1.00 98.06 85 ALA A O 1
ATOM 629 N N . ALA A 1 86 ? 13.342 -0.903 -13.547 1.00 97.19 86 ALA A N 1
ATOM 630 C CA . ALA A 1 86 ? 12.069 -1.584 -13.323 1.00 97.19 86 ALA A CA 1
ATOM 631 C C . ALA A 1 86 ? 11.061 -0.674 -12.600 1.00 97.19 86 ALA A C 1
ATOM 633 O O . ALA A 1 86 ? 9.921 -0.560 -13.050 1.00 97.19 86 ALA A O 1
ATOM 634 N N . THR A 1 87 ? 11.490 0.063 -11.569 1.00 96.44 87 THR A N 1
ATOM 635 C CA . THR A 1 87 ? 10.659 1.070 -10.884 1.00 96.44 87 THR A CA 1
ATOM 636 C C . THR A 1 87 ? 10.135 2.128 -11.851 1.00 96.44 87 THR A C 1
ATOM 638 O O . THR A 1 87 ? 8.942 2.418 -11.858 1.00 96.44 87 THR A O 1
ATOM 641 N N . GLY A 1 88 ? 10.994 2.672 -12.721 1.00 97.75 88 GLY A N 1
ATOM 642 C CA . GLY A 1 88 ? 10.571 3.643 -13.736 1.00 97.75 88 GLY A CA 1
ATOM 643 C C . GLY A 1 88 ? 9.575 3.068 -14.748 1.00 97.75 88 GLY A C 1
ATOM 644 O O . GLY A 1 88 ? 8.719 3.787 -15.257 1.00 97.75 88 GLY A O 1
ATOM 645 N N . THR A 1 89 ? 9.649 1.765 -15.023 1.00 98.12 89 THR A N 1
ATOM 646 C CA . THR A 1 89 ? 8.668 1.073 -15.867 1.00 98.12 89 THR A CA 1
ATOM 647 C C . THR A 1 89 ? 7.330 0.923 -15.150 1.00 98.12 89 THR A C 1
ATOM 649 O O . THR A 1 89 ? 6.314 1.292 -15.727 1.00 98.12 89 THR A O 1
ATOM 652 N N . ALA A 1 90 ? 7.319 0.492 -13.885 1.00 96.81 90 ALA A N 1
ATOM 653 C CA . ALA A 1 90 ? 6.097 0.411 -13.081 1.00 96.81 90 ALA A CA 1
ATOM 654 C C . ALA A 1 90 ? 5.411 1.780 -12.920 1.00 96.81 90 ALA A C 1
ATOM 656 O O . ALA A 1 90 ? 4.195 1.877 -13.056 1.00 96.81 90 ALA A O 1
ATOM 657 N N . ALA A 1 91 ? 6.187 2.849 -12.710 1.00 96.88 91 ALA A N 1
ATOM 658 C CA . ALA A 1 91 ? 5.657 4.208 -12.624 1.00 96.88 91 ALA A CA 1
ATOM 659 C C . ALA A 1 91 ? 4.982 4.662 -13.930 1.00 96.88 91 ALA A C 1
ATOM 661 O O . ALA A 1 91 ? 3.926 5.283 -13.881 1.00 96.88 91 ALA A O 1
ATOM 662 N N . ARG A 1 92 ? 5.550 4.321 -15.097 1.00 97.81 92 ARG A N 1
ATOM 663 C CA . ARG A 1 92 ? 4.909 4.593 -16.397 1.00 97.81 92 ARG A CA 1
ATOM 664 C C . ARG A 1 92 ? 3.590 3.843 -16.552 1.00 97.81 92 ARG A C 1
ATOM 666 O O . ARG A 1 92 ? 2.599 4.474 -16.881 1.00 97.81 92 ARG A O 1
ATOM 673 N N . ILE A 1 93 ? 3.568 2.545 -16.236 1.00 97.50 93 ILE A N 1
ATOM 674 C CA . ILE A 1 93 ? 2.336 1.738 -16.285 1.00 97.50 93 ILE A CA 1
ATOM 675 C C . ILE A 1 93 ? 1.243 2.386 -15.419 1.00 97.50 93 ILE A C 1
ATOM 677 O O . ILE A 1 93 ? 0.100 2.479 -15.850 1.00 97.50 93 ILE A O 1
ATOM 681 N N . LEU A 1 94 ? 1.593 2.869 -14.221 1.00 95.69 94 LEU A N 1
ATOM 682 C CA . LEU A 1 94 ? 0.641 3.549 -13.344 1.00 95.69 94 LEU A CA 1
ATOM 683 C C . LEU A 1 94 ? 0.169 4.899 -13.910 1.00 95.69 94 LEU A C 1
ATOM 685 O O . LEU A 1 94 ? -1.013 5.204 -13.818 1.00 95.69 94 LEU A O 1
ATOM 689 N N . HIS A 1 95 ? 1.060 5.703 -14.498 1.00 95.88 95 HIS A N 1
ATOM 690 C CA . HIS A 1 95 ? 0.688 6.985 -15.112 1.00 95.88 95 HIS A CA 1
ATOM 691 C C . HIS A 1 95 ? -0.194 6.839 -16.358 1.00 95.88 95 HIS A C 1
ATOM 693 O O . HIS A 1 95 ? -0.957 7.753 -16.659 1.00 95.88 95 HIS A O 1
ATOM 699 N N . ASP A 1 96 ? -0.096 5.714 -17.066 1.00 95.88 96 ASP A N 1
ATOM 700 C CA . ASP A 1 96 ? -0.931 5.414 -18.232 1.00 95.88 96 ASP A CA 1
ATOM 701 C C . ASP A 1 96 ? -2.321 4.860 -17.836 1.00 95.88 96 ASP A C 1
ATOM 703 O O . ASP A 1 96 ? -3.182 4.670 -18.699 1.00 95.88 96 ASP A O 1
ATOM 707 N N . ALA A 1 97 ? -2.559 4.589 -16.546 1.00 93.44 97 ALA A N 1
ATOM 708 C CA . ALA A 1 97 ? -3.826 4.063 -16.044 1.00 93.44 97 ALA A CA 1
ATOM 709 C C . ALA A 1 97 ? -4.924 5.146 -15.957 1.00 93.44 97 ALA A C 1
ATOM 711 O O . ALA A 1 97 ? -4.622 6.321 -15.729 1.00 93.44 97 ALA A O 1
ATOM 712 N N . PRO A 1 98 ? -6.214 4.774 -16.077 1.00 88.44 98 PRO A N 1
ATOM 713 C CA . PRO A 1 98 ? -7.322 5.679 -15.778 1.00 88.44 98 PRO A CA 1
ATOM 714 C C . PRO A 1 98 ? -7.269 6.195 -14.334 1.00 88.44 98 PRO A C 1
ATOM 716 O O . PRO A 1 98 ? -6.884 5.464 -13.421 1.00 88.44 98 PRO A O 1
ATOM 719 N N . LEU A 1 99 ? -7.694 7.443 -14.131 1.00 86.44 99 LEU A N 1
ATOM 720 C CA . LEU A 1 99 ? -7.814 8.024 -12.795 1.00 86.44 99 LEU A CA 1
ATOM 721 C C . LEU A 1 99 ? -9.020 7.423 -12.047 1.00 86.44 99 LEU A C 1
ATOM 723 O O . LEU A 1 99 ? -10.041 7.192 -12.702 1.00 86.44 99 LEU A O 1
ATOM 727 N N . PRO A 1 100 ? -8.906 7.203 -10.723 1.00 81.06 100 PRO A N 1
ATOM 728 C CA . PRO A 1 100 ? -10.045 6.937 -9.844 1.00 81.06 100 PRO A CA 1
ATOM 729 C C . PRO A 1 100 ? -11.043 8.098 -9.817 1.00 81.06 100 PRO A C 1
ATOM 731 O O . PRO A 1 100 ? -10.588 9.269 -9.853 1.00 81.06 100 PRO A O 1
#